Protein AF-A0A6A3GCE0-F1 (afdb_monomer)

Organism: NCBI:txid53985

pLDDT: mean 71.35, std 18.6, range [29.06, 94.88]

Foldseek 3Di:
DDDPPDDDPVVCVVVVDDDDDDAFDALVNVLVQCVPVVLVVQQVQQLQFDDPVVVPPPDDPPVPDDPSRVSSVSSVRQCQQQPRPPCSRRPHHSVVSVVVLVVLVVPDPDPVCLLVDQDDPPPTPPDSSFFGDHPDPVCVPDTDGRHNVSVVVD

Mean predicted aligned error: 12.0 Å

Radius of gyration: 18.01 Å; Cα contacts (8 Å, |Δi|>4): 150; chains: 1; bounding box: 38×32×62 Å

Sequence (154 aa):
MAAPGHRNHEDDAVARIKLFYMYSWTLTEYHDAIANPVLYDKIAAKLDATCISDVNDEDDGQDKLSETEKKNRALEYKYYYAGGSGRFMFQYTTGNVIEALKYAVDEAEYMGNLAMCSFGNFHIDFTSKLYDMQRDESLDGERLPVSSYVSDLF

Solvent-accessible surface area (backbone atoms only — not comparable to full-atom values): 9318 Å² total; per-residue (Å²): 133,76,60,96,89,59,84,57,70,68,61,39,62,73,69,62,67,79,88,76,90,72,63,49,47,52,72,66,59,50,55,62,47,54,70,37,61,78,56,29,72,74,26,52,85,21,41,64,34,78,60,78,72,66,75,71,58,79,83,81,62,75,90,74,57,51,74,67,55,53,52,52,50,20,45,54,48,31,33,38,63,28,34,26,35,65,61,43,48,53,75,29,40,50,68,58,44,52,52,54,48,50,53,57,57,73,71,44,94,42,76,78,50,50,74,71,44,38,68,64,85,82,88,31,78,82,46,53,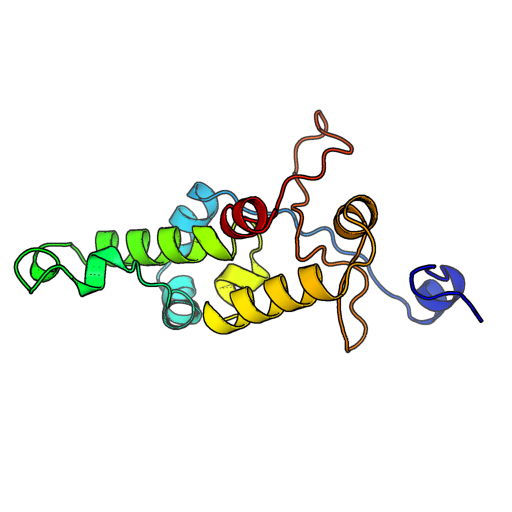75,53,32,44,46,78,86,58,76,90,51,76,82,69,72,43,57,20,15,61,48,55,56,72,75,109

Structure (mmCIF, N/CA/C/O backbone):
data_AF-A0A6A3GCE0-F1
#
_entry.id   AF-A0A6A3GCE0-F1
#
loop_
_atom_site.group_PDB
_atom_site.id
_atom_site.type_symbol
_atom_site.label_atom_id
_atom_site.label_alt_id
_atom_site.label_comp_id
_atom_site.label_asym_id
_atom_site.label_entity_id
_atom_site.label_seq_id
_atom_site.pdbx_PDB_ins_code
_atom_site.Cartn_x
_atom_site.Cartn_y
_atom_site.Cartn_z
_atom_site.occupancy
_atom_site.B_iso_or_equiv
_atom_site.auth_seq_id
_atom_site.auth_comp_id
_atom_site.auth_asym_id
_atom_site.auth_atom_id
_atom_site.pdbx_PDB_model_num
ATOM 1 N N . MET A 1 1 ? 10.015 -6.955 -34.815 1.00 31.69 1 MET A N 1
ATOM 2 C CA . MET A 1 1 ? 9.674 -7.287 -33.418 1.00 31.69 1 MET A CA 1
ATOM 3 C C . MET A 1 1 ? 10.303 -6.216 -32.551 1.00 31.69 1 MET A C 1
ATOM 5 O O . MET A 1 1 ? 11.503 -6.009 -32.685 1.00 31.69 1 MET A O 1
ATOM 9 N N . ALA A 1 2 ? 9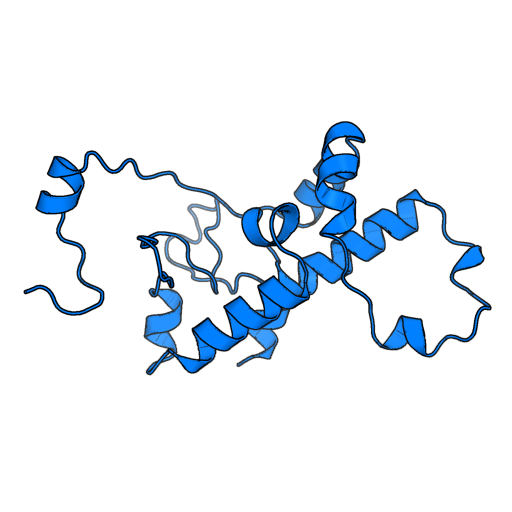.506 -5.470 -31.788 1.00 29.06 2 ALA A N 1
ATOM 10 C CA . ALA A 1 2 ? 10.034 -4.470 -30.865 1.00 29.06 2 ALA A CA 1
ATOM 11 C C . ALA A 1 2 ? 10.712 -5.177 -29.682 1.00 29.06 2 ALA A C 1
ATOM 13 O O . ALA A 1 2 ? 10.246 -6.228 -29.240 1.00 29.06 2 ALA A O 1
ATOM 14 N N . ALA A 1 3 ? 11.838 -4.630 -29.225 1.00 30.78 3 ALA A N 1
ATOM 15 C CA . ALA A 1 3 ? 12.540 -5.116 -28.044 1.00 30.78 3 ALA A CA 1
ATOM 16 C C . ALA A 1 3 ? 11.652 -4.962 -26.788 1.00 30.78 3 ALA A C 1
ATOM 18 O O . ALA A 1 3 ? 10.810 -4.056 -26.762 1.00 30.78 3 ALA A O 1
ATOM 19 N N . PRO A 1 4 ? 11.834 -5.803 -25.750 1.00 36.38 4 PRO A N 1
ATOM 20 C CA . PRO A 1 4 ? 11.127 -5.651 -24.481 1.00 36.38 4 PRO A CA 1
ATOM 21 C C . PRO A 1 4 ? 11.331 -4.223 -23.952 1.00 36.38 4 PRO A C 1
ATOM 23 O O . PRO A 1 4 ? 12.466 -3.793 -23.766 1.00 36.38 4 PRO A O 1
ATOM 26 N N . GLY A 1 5 ? 10.243 -3.463 -23.789 1.00 43.44 5 GLY A N 1
ATOM 27 C CA . GLY A 1 5 ? 10.276 -2.084 -23.283 1.00 43.44 5 GLY A CA 1
ATOM 28 C C . GLY A 1 5 ? 10.143 -0.958 -24.320 1.00 43.44 5 GLY A C 1
ATOM 29 O O . GLY A 1 5 ? 10.174 0.208 -23.931 1.00 43.44 5 GLY A O 1
ATOM 30 N N . HIS A 1 6 ? 9.965 -1.242 -25.617 1.00 43.28 6 HIS A N 1
ATOM 31 C CA . HIS A 1 6 ? 9.602 -0.210 -26.603 1.00 43.28 6 HIS A CA 1
ATOM 32 C C . HIS A 1 6 ? 8.129 -0.308 -27.015 1.00 43.28 6 HIS A C 1
ATOM 34 O O . HIS A 1 6 ? 7.717 -1.233 -27.713 1.00 43.28 6 HIS A O 1
ATOM 40 N N . ARG A 1 7 ? 7.345 0.683 -26.576 1.00 55.16 7 ARG A N 1
ATOM 41 C CA . ARG A 1 7 ? 5.920 0.851 -26.879 1.00 55.16 7 ARG A CA 1
ATOM 42 C C . ARG A 1 7 ? 5.707 1.120 -28.370 1.00 55.16 7 ARG A C 1
ATOM 44 O O . ARG A 1 7 ? 6.312 2.039 -28.920 1.00 55.16 7 ARG A O 1
ATOM 51 N N . ASN A 1 8 ? 4.802 0.378 -29.005 1.00 62.81 8 ASN A N 1
ATOM 52 C CA . ASN A 1 8 ? 4.354 0.680 -30.361 1.00 62.81 8 ASN A CA 1
ATOM 53 C C . ASN A 1 8 ? 3.070 1.523 -30.317 1.00 62.81 8 ASN A C 1
ATOM 55 O O . ASN A 1 8 ? 1.986 1.021 -30.032 1.00 62.81 8 ASN A O 1
ATOM 59 N N . HIS A 1 9 ? 3.190 2.818 -30.611 1.00 59.19 9 HIS A N 1
ATOM 60 C CA . HIS A 1 9 ? 2.057 3.750 -30.617 1.00 59.19 9 HIS A CA 1
ATOM 61 C C . HIS A 1 9 ? 0.956 3.370 -31.619 1.00 59.19 9 HIS A C 1
ATOM 63 O O . HIS A 1 9 ? -0.206 3.722 -31.413 1.00 59.19 9 HIS A O 1
ATOM 69 N N . GLU A 1 10 ? 1.308 2.656 -32.689 1.00 66.00 10 GLU A N 1
ATOM 70 C CA . GLU A 1 10 ? 0.356 2.208 -33.705 1.00 66.00 10 GLU A CA 1
ATOM 71 C C . GLU A 1 10 ? -0.536 1.079 -33.171 1.00 66.00 10 GLU A C 1
ATOM 73 O O . GLU A 1 10 ? -1.756 1.126 -33.344 1.00 66.00 10 GLU A O 1
ATOM 78 N N . ASP A 1 11 ? 0.043 0.124 -32.438 1.00 66.62 11 ASP A N 1
ATOM 79 C CA . ASP A 1 11 ? -0.695 -0.994 -31.835 1.00 66.62 11 ASP A CA 1
ATOM 80 C C . ASP A 1 11 ? -1.658 -0.501 -30.744 1.00 66.62 11 ASP A C 1
ATOM 82 O O . ASP A 1 11 ? -2.808 -0.939 -30.669 1.00 66.62 11 ASP A O 1
ATOM 86 N N . ASP A 1 12 ? -1.238 0.486 -29.952 1.00 64.50 12 ASP A N 1
ATOM 87 C CA . ASP A 1 12 ? -2.072 1.101 -28.916 1.00 64.50 12 ASP A CA 1
ATOM 88 C C . ASP A 1 12 ? -3.283 1.844 -29.488 1.00 64.50 12 ASP A C 1
ATOM 90 O O . ASP A 1 12 ? -4.380 1.797 -28.916 1.00 64.50 12 ASP A O 1
ATOM 94 N N . ALA A 1 13 ? -3.096 2.530 -30.620 1.00 63.41 13 ALA A N 1
ATOM 95 C CA . ALA A 1 13 ? -4.169 3.226 -31.320 1.00 63.41 13 ALA A CA 1
ATOM 96 C C . ALA A 1 13 ? -5.196 2.233 -31.886 1.00 63.41 13 ALA A C 1
ATOM 98 O O . ALA A 1 13 ? -6.405 2.462 -31.773 1.00 63.41 13 ALA A O 1
ATOM 99 N N . VAL A 1 14 ? -4.727 1.102 -32.426 1.00 72.06 14 VAL A N 1
ATOM 100 C CA . VAL A 1 14 ? -5.582 -0.003 -32.889 1.00 72.06 14 VAL A CA 1
ATOM 101 C C . VAL A 1 14 ? -6.344 -0.632 -31.718 1.00 72.06 14 VAL A C 1
ATOM 103 O O . VAL A 1 14 ? -7.555 -0.843 -31.815 1.00 72.06 14 VAL A O 1
ATOM 106 N N . ALA A 1 15 ? -5.673 -0.859 -30.587 1.00 66.69 15 ALA A N 1
ATOM 107 C CA . ALA A 1 15 ? -6.265 -1.416 -29.371 1.00 66.69 15 ALA A CA 1
ATOM 108 C C . ALA A 1 15 ? -7.123 -0.410 -28.574 1.00 66.69 15 ALA A C 1
ATOM 110 O O . ALA A 1 15 ? -7.771 -0.792 -27.598 1.00 66.69 15 ALA A O 1
ATOM 111 N N . ARG A 1 16 ? -7.171 0.865 -28.994 1.00 65.81 16 ARG A N 1
ATOM 112 C CA . ARG A 1 16 ? -7.884 1.967 -28.318 1.00 65.81 16 ARG A CA 1
ATOM 113 C C . ARG A 1 16 ? -7.522 2.090 -26.835 1.00 65.81 16 ARG A C 1
ATOM 115 O O . ARG A 1 16 ? -8.387 2.381 -26.002 1.00 65.81 16 ARG A O 1
ATOM 122 N N . ILE A 1 17 ? -6.254 1.872 -26.503 1.00 60.75 17 ILE A N 1
ATOM 123 C CA . ILE A 1 17 ? -5.773 1.956 -25.124 1.00 60.75 17 ILE A CA 1
ATOM 124 C C . ILE A 1 17 ? -5.909 3.406 -24.646 1.00 60.75 17 ILE A C 1
ATOM 126 O O . ILE A 1 17 ? -5.376 4.335 -25.253 1.00 60.75 17 ILE A O 1
ATOM 130 N N . LYS A 1 18 ? -6.650 3.613 -23.551 1.00 54.72 18 LYS A N 1
ATOM 131 C CA . LYS A 1 18 ? -6.772 4.916 -22.887 1.00 54.72 18 LYS A CA 1
ATOM 132 C C . LYS A 1 18 ? -5.783 4.990 -21.734 1.00 54.72 18 LYS A C 1
ATOM 134 O O . LYS A 1 18 ? -5.811 4.143 -20.845 1.00 54.72 18 LYS A O 1
ATOM 139 N N . LEU A 1 19 ? -4.944 6.020 -21.747 1.00 54.53 19 LEU A N 1
ATOM 140 C CA . LEU A 1 19 ? -4.040 6.330 -20.646 1.00 54.53 19 LEU A CA 1
ATOM 141 C C . LEU A 1 19 ? -4.799 7.101 -19.568 1.00 54.53 19 LEU A C 1
ATOM 143 O O . LEU A 1 19 ? -5.514 8.057 -19.868 1.00 54.53 19 LEU A O 1
ATOM 147 N N . PHE A 1 20 ? -4.605 6.697 -18.320 1.00 53.59 20 PHE A N 1
ATOM 148 C CA . PHE A 1 20 ? -5.085 7.424 -17.156 1.00 53.59 20 PHE A CA 1
ATOM 149 C C . PHE A 1 20 ? -3.901 7.698 -16.243 1.00 53.59 20 PHE A C 1
ATOM 151 O O . PHE A 1 20 ? -3.134 6.793 -15.921 1.00 53.59 20 PHE A O 1
ATOM 158 N N . TYR A 1 21 ? -3.767 8.953 -15.831 1.00 59.56 21 TYR A N 1
ATOM 159 C CA . TYR A 1 21 ? -2.809 9.342 -14.812 1.00 59.56 21 TYR A CA 1
ATOM 160 C C . TYR A 1 21 ? -3.426 9.056 -13.450 1.00 59.56 21 TYR A C 1
ATOM 162 O O . TYR A 1 21 ? -4.506 9.558 -13.136 1.00 59.56 21 TYR A O 1
ATOM 170 N N . MET A 1 22 ? -2.751 8.230 -12.657 1.00 64.06 22 MET A N 1
ATOM 171 C CA . MET A 1 22 ? -3.112 8.011 -11.265 1.00 64.06 22 MET A CA 1
ATOM 172 C C . MET A 1 22 ? -1.976 8.536 -10.404 1.00 64.06 22 MET A C 1
ATOM 174 O O . MET A 1 22 ? -0.909 7.933 -10.338 1.00 64.06 22 MET A O 1
ATOM 178 N N . TYR A 1 23 ? -2.213 9.695 -9.804 1.00 73.06 23 TYR A N 1
ATOM 179 C CA . TYR A 1 23 ? -1.287 10.291 -8.855 1.00 73.06 23 TYR A CA 1
ATOM 180 C C . TYR A 1 23 ? -1.307 9.514 -7.551 1.00 73.06 23 TYR A C 1
ATOM 182 O O . TYR A 1 23 ? -2.372 9.030 -7.142 1.00 73.06 23 TYR A O 1
ATOM 190 N N . SER A 1 24 ? -0.162 9.442 -6.886 1.00 81.88 24 SER A N 1
ATOM 191 C CA . SER A 1 24 ? -0.156 8.903 -5.536 1.00 81.88 24 SER A CA 1
ATOM 192 C C . SER A 1 24 ? -0.832 9.815 -4.544 1.00 81.88 24 SER A C 1
ATOM 194 O O . SER A 1 24 ? -1.056 11.006 -4.772 1.00 81.88 24 SER A O 1
ATOM 196 N N . TRP A 1 25 ? -1.188 9.177 -3.443 1.00 87.88 25 TRP A N 1
ATOM 197 C CA . TRP A 1 25 ? -1.842 9.794 -2.318 1.00 87.88 25 TRP A CA 1
ATOM 198 C C . TRP A 1 25 ? -0.848 9.943 -1.179 1.00 87.88 25 TRP A C 1
ATOM 200 O O . TRP A 1 25 ? -0.022 9.069 -0.919 1.00 87.88 25 TRP A O 1
ATOM 210 N N . THR A 1 26 ? -0.972 11.051 -0.474 1.00 90.00 26 THR A N 1
ATOM 211 C CA . THR A 1 26 ? -0.274 11.293 0.780 1.00 90.00 26 THR A CA 1
ATOM 212 C C . THR A 1 26 ? -0.870 10.450 1.907 1.00 90.00 26 THR A C 1
ATOM 214 O O . THR A 1 26 ? -2.035 10.047 1.865 1.00 90.00 26 THR A O 1
ATOM 217 N N . LEU A 1 27 ? -0.091 10.228 2.969 1.00 91.56 27 LEU A N 1
ATOM 218 C CA . LEU A 1 27 ? -0.590 9.581 4.187 1.00 91.56 27 LEU A CA 1
ATOM 219 C C . LEU A 1 27 ? -1.832 10.299 4.751 1.00 91.56 27 LEU A C 1
ATOM 221 O O . LEU A 1 27 ? -2.787 9.648 5.167 1.00 91.56 27 LEU A O 1
ATOM 225 N N . THR A 1 28 ? -1.864 11.633 4.687 1.00 93.81 28 THR A N 1
ATOM 226 C CA . THR A 1 28 ? -3.025 12.444 5.082 1.00 93.81 28 THR A CA 1
ATOM 227 C C . THR A 1 28 ? -4.268 12.119 4.250 1.00 93.81 28 THR A C 1
ATOM 229 O O . THR A 1 28 ? -5.323 11.852 4.820 1.00 93.81 28 THR A O 1
ATOM 232 N N . GLU A 1 29 ? -4.146 12.062 2.917 1.00 93.44 29 GLU A N 1
ATOM 233 C CA . GLU A 1 29 ? -5.257 11.673 2.029 1.00 93.44 29 GLU A CA 1
ATOM 234 C C . GLU A 1 29 ? -5.767 10.258 2.357 1.00 93.44 29 GLU A C 1
ATOM 236 O O . GLU A 1 29 ? -6.968 9.991 2.275 1.00 93.44 29 GLU A O 1
ATOM 241 N N . TYR A 1 30 ? -4.882 9.348 2.777 1.00 94.69 30 TYR A N 1
ATOM 242 C CA . TYR A 1 30 ? -5.293 8.026 3.240 1.00 94.69 30 TYR A CA 1
ATOM 243 C C . TYR A 1 30 ? -6.025 8.046 4.585 1.00 94.69 30 TYR A C 1
ATOM 245 O O . TYR A 1 30 ? -7.027 7.338 4.713 1.00 94.69 30 TYR A O 1
ATOM 253 N N . HIS A 1 31 ? -5.586 8.849 5.562 1.00 94.50 31 HIS A N 1
ATOM 254 C CA . HIS A 1 31 ? -6.315 9.025 6.825 1.00 94.50 31 HIS A CA 1
ATOM 255 C C . HIS A 1 31 ? -7.736 9.546 6.580 1.00 94.50 31 HIS A C 1
ATOM 257 O O . HIS A 1 31 ? -8.699 8.990 7.114 1.00 94.50 31 HIS A O 1
ATOM 263 N N . ASP A 1 32 ? -7.877 10.544 5.707 1.00 94.38 32 ASP A N 1
ATOM 264 C CA . ASP A 1 32 ? -9.179 11.090 5.321 1.00 94.38 32 ASP A CA 1
ATOM 265 C C . ASP A 1 32 ? -10.059 10.031 4.637 1.00 94.38 32 ASP A C 1
ATOM 267 O O . ASP A 1 32 ? -11.262 9.942 4.896 1.00 94.38 32 ASP A O 1
ATOM 271 N N . ALA A 1 33 ? -9.468 9.171 3.801 1.00 92.62 33 ALA A N 1
ATOM 272 C CA . ALA A 1 33 ? -10.187 8.068 3.170 1.00 92.62 33 ALA A CA 1
ATOM 273 C C . ALA A 1 33 ? -10.701 7.037 4.184 1.00 92.62 33 ALA A C 1
ATOM 275 O O . ALA A 1 33 ? -11.869 6.645 4.115 1.00 92.62 33 ALA A O 1
ATOM 276 N N . ILE A 1 34 ? -9.867 6.590 5.128 1.00 93.06 34 ILE A N 1
ATOM 277 C CA . ILE A 1 34 ? -10.272 5.562 6.102 1.00 93.06 34 ILE A CA 1
ATOM 278 C C . ILE A 1 34 ? -11.248 6.083 7.163 1.00 93.06 34 ILE A C 1
ATOM 280 O O . ILE A 1 34 ? -11.915 5.280 7.817 1.00 93.06 34 ILE A O 1
ATOM 284 N N . ALA A 1 35 ? -11.388 7.405 7.302 1.00 93.19 35 ALA A N 1
ATOM 285 C CA . ALA A 1 35 ? -12.451 8.008 8.100 1.00 93.19 35 ALA A CA 1
ATOM 286 C C . ALA A 1 35 ? -13.849 7.710 7.524 1.00 93.19 35 ALA A C 1
ATOM 288 O O . ALA A 1 35 ? -14.838 7.735 8.259 1.00 93.19 35 ALA A O 1
ATOM 289 N N . ASN A 1 36 ? -13.953 7.384 6.228 1.00 94.25 36 ASN A N 1
ATOM 290 C CA . ASN A 1 36 ? -15.194 6.910 5.628 1.00 94.25 36 ASN A CA 1
ATOM 291 C C . ASN A 1 36 ? -15.420 5.418 5.958 1.00 94.25 36 ASN A C 1
ATOM 293 O O . ASN A 1 36 ? -14.711 4.560 5.422 1.00 94.25 36 ASN A O 1
ATOM 297 N N . PRO A 1 37 ? -16.451 5.068 6.753 1.00 92.88 37 PRO A N 1
ATOM 298 C CA . PRO A 1 37 ? -16.670 3.688 7.185 1.00 92.88 37 PRO A CA 1
ATOM 299 C C . PRO A 1 37 ? -16.976 2.738 6.017 1.00 92.88 37 PRO A C 1
ATOM 301 O O . PRO A 1 37 ? -16.498 1.610 6.005 1.00 92.88 37 PRO A O 1
ATOM 304 N N . VAL A 1 38 ? -17.689 3.202 4.982 1.00 94.88 38 VAL A N 1
ATOM 305 C CA . VAL A 1 38 ? -18.047 2.379 3.811 1.00 94.88 38 VAL A CA 1
ATOM 306 C C . VAL A 1 38 ? -16.815 1.999 2.994 1.00 94.88 38 VAL A C 1
ATOM 308 O O . VAL A 1 38 ? -16.764 0.915 2.408 1.00 94.88 38 VAL A O 1
ATOM 311 N N . LEU A 1 39 ? -15.838 2.904 2.908 1.00 91.12 39 LEU A N 1
ATOM 312 C CA . LEU A 1 39 ? -14.565 2.600 2.267 1.00 91.12 39 LEU A CA 1
ATOM 313 C C . LEU A 1 39 ? -13.742 1.671 3.155 1.00 91.12 39 LEU A C 1
ATOM 315 O O . LEU A 1 39 ? -13.272 0.644 2.669 1.00 91.12 39 LEU A O 1
ATOM 319 N N . TYR A 1 40 ? -13.617 2.010 4.440 1.00 93.62 40 TYR A N 1
ATOM 320 C CA . TYR A 1 40 ? -12.833 1.247 5.403 1.00 93.62 40 TYR A CA 1
ATOM 321 C C . TYR A 1 40 ? -13.244 -0.228 5.442 1.00 93.62 40 TYR A C 1
ATOM 323 O O . TYR A 1 40 ? -12.388 -1.095 5.292 1.00 93.62 40 TYR A O 1
ATOM 331 N N . ASP A 1 41 ? -14.540 -0.527 5.525 1.00 94.12 41 ASP A N 1
ATOM 332 C CA . ASP A 1 41 ? -15.042 -1.905 5.596 1.00 94.12 41 ASP A CA 1
ATOM 333 C C . ASP A 1 41 ? -14.618 -2.760 4.389 1.00 94.12 41 ASP A C 1
ATOM 335 O O . ASP A 1 41 ? -14.427 -3.970 4.507 1.00 94.12 41 ASP A O 1
ATOM 339 N N . LYS A 1 42 ? -14.417 -2.140 3.219 1.00 93.56 42 LYS A N 1
ATOM 340 C CA . LYS A 1 42 ? -13.964 -2.839 2.005 1.00 93.56 42 LYS A CA 1
ATOM 341 C C . LYS A 1 42 ? -12.469 -3.136 2.008 1.00 93.56 42 LYS A C 1
ATOM 343 O O . LYS A 1 42 ? -12.044 -4.081 1.344 1.00 93.56 42 LYS A O 1
ATOM 348 N N . ILE A 1 43 ? -11.678 -2.320 2.700 1.00 92.6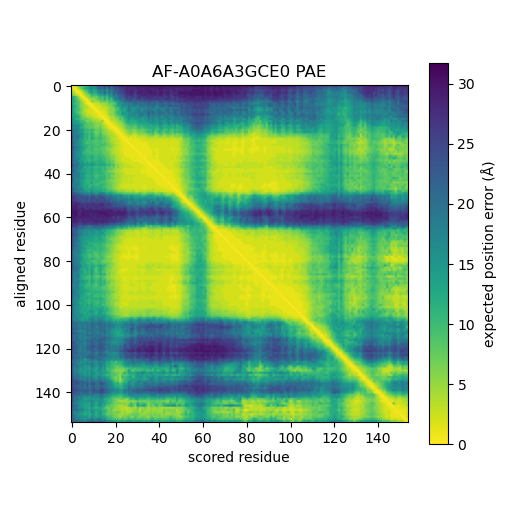9 43 ILE A N 1
ATOM 349 C CA . ILE A 1 43 ? -10.212 -2.366 2.645 1.00 92.69 43 ILE A CA 1
ATOM 350 C C . ILE A 1 43 ? -9.573 -2.814 3.958 1.00 92.69 43 ILE A C 1
ATOM 352 O O . ILE A 1 43 ? -8.374 -3.060 3.972 1.00 92.69 43 ILE A O 1
ATOM 356 N N . ALA A 1 44 ? -10.339 -2.966 5.042 1.00 92.62 44 ALA A N 1
ATOM 357 C CA . ALA A 1 44 ? -9.826 -3.331 6.362 1.00 92.62 44 ALA A CA 1
ATOM 358 C C . ALA A 1 44 ? -8.963 -4.601 6.310 1.00 92.62 44 ALA A C 1
ATOM 360 O O . ALA A 1 44 ? -7.861 -4.629 6.845 1.00 92.62 44 ALA A O 1
ATOM 361 N N . ALA A 1 45 ? -9.398 -5.610 5.548 1.00 93.62 45 ALA A N 1
ATOM 362 C CA . ALA A 1 45 ? -8.650 -6.853 5.345 1.00 93.62 45 ALA A CA 1
ATOM 363 C C . ALA A 1 45 ? -7.334 -6.692 4.549 1.00 93.62 45 ALA A C 1
ATOM 365 O O . ALA A 1 45 ? -6.578 -7.650 4.414 1.00 93.62 45 ALA A O 1
ATOM 366 N N . LYS A 1 46 ? -7.082 -5.522 3.951 1.00 94.81 46 LYS A N 1
ATOM 367 C CA . LYS A 1 46 ? -5.849 -5.180 3.220 1.00 94.81 46 LYS A CA 1
ATOM 368 C C . LYS A 1 46 ? -4.886 -4.337 4.053 1.00 94.81 46 LYS A C 1
ATOM 370 O O . LYS A 1 46 ? -3.715 -4.245 3.686 1.00 94.81 46 LYS A O 1
ATOM 375 N N . LEU A 1 47 ? -5.350 -3.766 5.165 1.00 93.00 47 LEU A N 1
ATOM 376 C CA . LEU A 1 47 ? -4.527 -3.101 6.177 1.00 93.00 47 LEU A CA 1
ATOM 377 C C . LEU A 1 47 ? -4.018 -4.141 7.188 1.00 93.00 47 LEU A C 1
ATOM 379 O O . LEU A 1 47 ? -4.279 -4.062 8.381 1.00 93.00 47 LEU A O 1
ATOM 383 N N . ASP A 1 48 ? -3.340 -5.163 6.668 1.00 93.19 48 ASP A N 1
ATOM 384 C CA . ASP A 1 48 ? -2.888 -6.363 7.382 1.00 93.19 48 ASP A CA 1
ATOM 385 C C . ASP A 1 48 ? -1.420 -6.285 7.835 1.00 93.19 48 ASP A C 1
ATOM 387 O O . ASP A 1 48 ? -0.833 -7.288 8.235 1.00 93.19 48 ASP A O 1
ATOM 391 N N . ALA A 1 49 ? -0.802 -5.108 7.729 1.00 89.25 49 ALA A N 1
ATOM 392 C CA . ALA A 1 49 ? 0.583 -4.904 8.119 1.00 89.25 49 ALA A CA 1
ATOM 393 C C . ALA A 1 49 ? 0.715 -4.837 9.648 1.00 89.25 49 ALA A C 1
ATOM 395 O O . ALA A 1 49 ? -0.028 -4.125 10.322 1.00 89.25 49 ALA A O 1
ATOM 396 N N . THR A 1 50 ? 1.710 -5.540 10.182 1.00 82.81 50 THR A N 1
ATOM 397 C CA . THR A 1 50 ? 2.056 -5.550 11.608 1.00 82.81 50 THR A CA 1
ATOM 398 C C . THR A 1 50 ? 3.498 -5.096 11.795 1.00 82.81 50 THR A C 1
ATOM 400 O O . THR A 1 50 ? 4.352 -5.417 10.965 1.00 82.81 50 THR A O 1
ATOM 403 N N . CYS A 1 51 ? 3.805 -4.408 12.894 1.00 68.00 51 CYS A N 1
ATOM 404 C CA . CYS A 1 51 ? 5.190 -4.120 13.255 1.00 68.00 51 CYS A CA 1
ATOM 405 C C . CYS A 1 51 ? 5.796 -5.274 14.064 1.00 68.00 51 CYS A C 1
ATOM 407 O O . CYS A 1 51 ? 5.143 -5.845 14.931 1.00 68.00 51 CYS A O 1
ATOM 409 N N . ILE A 1 52 ? 7.067 -5.601 13.824 1.00 59.38 52 ILE A N 1
ATOM 410 C CA . ILE A 1 52 ? 7.784 -6.650 14.572 1.00 59.38 52 ILE A CA 1
ATOM 411 C C . ILE A 1 52 ? 7.929 -6.274 16.060 1.00 59.38 52 ILE A C 1
ATOM 413 O O . ILE A 1 52 ? 7.972 -7.149 16.921 1.00 59.38 52 ILE A O 1
ATOM 417 N N . SER A 1 53 ? 7.947 -4.979 16.389 1.00 56.91 53 SER A N 1
ATOM 418 C CA . SER A 1 53 ? 7.959 -4.525 17.784 1.00 56.91 53 SER A CA 1
ATOM 419 C C . SER A 1 53 ? 6.627 -4.760 18.505 1.00 56.91 53 SER A C 1
ATOM 421 O O . SER A 1 53 ? 6.633 -4.910 19.716 1.00 56.91 53 SER A O 1
ATOM 423 N N . ASP A 1 54 ? 5.506 -4.861 17.781 1.00 54.53 54 ASP A N 1
ATOM 424 C CA . ASP A 1 54 ? 4.181 -5.120 18.367 1.00 54.53 54 ASP A CA 1
ATOM 425 C C . ASP A 1 54 ? 3.956 -6.569 18.795 1.00 54.53 54 ASP A C 1
ATOM 427 O O . ASP A 1 54 ? 3.006 -6.849 19.518 1.00 54.53 54 ASP A O 1
ATOM 431 N N . VAL A 1 55 ? 4.796 -7.494 18.328 1.00 53.06 55 VAL A N 1
ATOM 432 C CA . VAL A 1 55 ? 4.679 -8.930 18.634 1.00 53.06 55 VAL A CA 1
ATOM 433 C C . VAL A 1 55 ? 5.528 -9.340 19.840 1.00 53.06 55 VAL A C 1
ATOM 435 O O . VAL A 1 55 ? 5.339 -10.434 20.362 1.00 53.06 55 VAL A O 1
ATOM 438 N N . ASN A 1 56 ? 6.451 -8.473 20.273 1.00 48.88 56 ASN A N 1
ATOM 439 C CA . ASN A 1 56 ? 7.308 -8.682 21.445 1.00 48.88 56 ASN A CA 1
ATOM 440 C C . ASN A 1 56 ? 6.815 -7.952 22.703 1.00 48.88 56 ASN A C 1
ATOM 442 O O . ASN A 1 56 ? 7.341 -8.216 23.782 1.00 48.88 56 ASN A O 1
ATOM 446 N N . ASP A 1 57 ? 5.831 -7.058 22.581 1.00 48.66 57 ASP A N 1
ATOM 447 C CA . ASP A 1 57 ? 5.133 -6.512 23.740 1.00 48.66 57 ASP A CA 1
ATOM 448 C C . ASP A 1 57 ? 4.069 -7.523 24.175 1.00 48.66 57 ASP A C 1
ATOM 450 O O . ASP A 1 57 ? 2.973 -7.602 23.619 1.00 48.66 57 ASP A O 1
ATOM 454 N N . GLU A 1 58 ? 4.423 -8.335 25.168 1.00 46.75 58 GLU A N 1
ATOM 455 C CA . GLU A 1 58 ? 3.469 -9.118 25.945 1.00 46.75 58 GLU A CA 1
ATOM 456 C C . GLU A 1 58 ? 2.412 -8.166 26.553 1.00 46.75 58 GLU A C 1
ATOM 458 O O . GLU A 1 58 ? 2.648 -7.513 27.563 1.00 46.75 58 GLU A O 1
ATOM 463 N N . ASP A 1 59 ? 1.257 -8.058 25.892 1.00 53.06 59 ASP A N 1
ATOM 464 C CA . ASP A 1 59 ? -0.093 -7.845 26.453 1.00 53.06 59 ASP A CA 1
ATOM 465 C C . ASP A 1 59 ? -0.394 -6.613 27.356 1.00 53.06 59 ASP A C 1
ATOM 467 O O . ASP A 1 59 ? -1.533 -6.447 27.774 1.00 53.06 59 ASP A O 1
ATOM 471 N N . ASP A 1 60 ? 0.527 -5.683 27.641 1.00 48.59 60 ASP A N 1
ATOM 472 C CA . ASP A 1 60 ? 0.237 -4.569 28.588 1.00 48.59 60 ASP A CA 1
ATOM 473 C C . ASP A 1 60 ? -0.232 -3.246 27.917 1.00 48.59 60 ASP A C 1
ATOM 475 O O . ASP A 1 60 ? -0.674 -2.297 28.575 1.00 48.59 60 ASP A O 1
ATOM 479 N N . GLY A 1 61 ? -0.165 -3.137 26.582 1.00 51.62 61 GLY A N 1
ATOM 480 C CA . GLY A 1 61 ? -0.337 -1.845 25.884 1.00 51.62 61 GLY A CA 1
ATOM 481 C C . GLY A 1 61 ? -1.410 -1.760 24.794 1.00 51.62 61 GLY A C 1
ATOM 482 O O . GLY A 1 61 ? -2.019 -0.701 24.620 1.00 51.62 61 GLY A O 1
ATOM 483 N N . GLN A 1 62 ? -1.659 -2.837 24.041 1.00 51.03 62 GLN A N 1
ATOM 484 C CA . GLN A 1 62 ? -2.546 -2.783 22.866 1.00 51.03 62 GLN A CA 1
ATOM 485 C C . GLN A 1 62 ? -4.038 -2.703 23.222 1.00 51.03 62 GLN A C 1
ATOM 487 O O . GLN A 1 62 ? -4.820 -2.149 22.445 1.00 51.03 62 GLN A O 1
ATOM 492 N N . ASP A 1 63 ? -4.426 -3.170 24.411 1.00 52.06 63 ASP A N 1
ATOM 493 C CA . ASP A 1 63 ? -5.823 -3.191 24.869 1.00 52.06 63 ASP A CA 1
ATOM 494 C C . ASP A 1 63 ? -6.349 -1.806 25.315 1.00 52.06 63 ASP A C 1
ATOM 496 O O . ASP A 1 63 ? -7.523 -1.640 25.640 1.00 52.06 63 ASP A O 1
ATOM 500 N N . LYS A 1 64 ? -5.497 -0.765 25.296 1.00 63.38 64 LYS A N 1
ATOM 501 C CA . LYS A 1 64 ? -5.870 0.624 25.640 1.00 63.38 64 LYS A CA 1
ATOM 502 C C . LYS A 1 64 ? -6.059 1.552 24.442 1.00 63.38 64 LYS A C 1
ATOM 504 O O . LYS A 1 64 ? -6.531 2.672 24.630 1.00 63.38 64 LYS A O 1
ATOM 509 N N . LEU A 1 65 ? -5.688 1.125 23.234 1.00 67.12 65 LEU A N 1
ATOM 510 C CA . LEU A 1 65 ? -5.849 1.955 22.041 1.00 67.12 65 LEU A CA 1
ATOM 511 C C . LEU A 1 65 ? -7.309 1.958 21.594 1.00 67.12 65 LEU A C 1
ATOM 513 O O . LEU A 1 65 ? -7.954 0.910 21.498 1.00 67.12 65 LEU A O 1
ATOM 517 N N . SER A 1 66 ? -7.821 3.142 21.275 1.00 83.50 66 SER A N 1
ATOM 518 C CA . SER A 1 66 ? -9.124 3.275 20.639 1.00 83.50 66 SER A CA 1
ATOM 519 C C . SER A 1 66 ? -9.130 2.572 19.280 1.00 83.50 66 SER A C 1
ATOM 521 O O . SER A 1 66 ? -8.108 2.460 18.599 1.00 83.50 66 SER A O 1
ATOM 523 N N . GLU A 1 67 ? -10.308 2.136 18.837 1.00 83.38 67 GLU A N 1
ATOM 524 C CA . GLU A 1 67 ? -10.462 1.524 17.513 1.00 83.38 67 GLU A CA 1
ATOM 525 C C . GLU A 1 67 ? -9.958 2.444 16.390 1.00 83.38 67 GLU A C 1
ATOM 527 O O . GLU A 1 67 ? -9.397 1.973 15.406 1.00 83.38 67 GLU A O 1
ATOM 532 N N . THR A 1 68 ? -10.079 3.764 16.546 1.00 86.75 68 THR A N 1
ATOM 533 C CA . THR A 1 68 ? -9.543 4.742 15.589 1.00 86.75 68 THR A CA 1
ATOM 534 C C . THR A 1 68 ? -8.015 4.732 15.542 1.00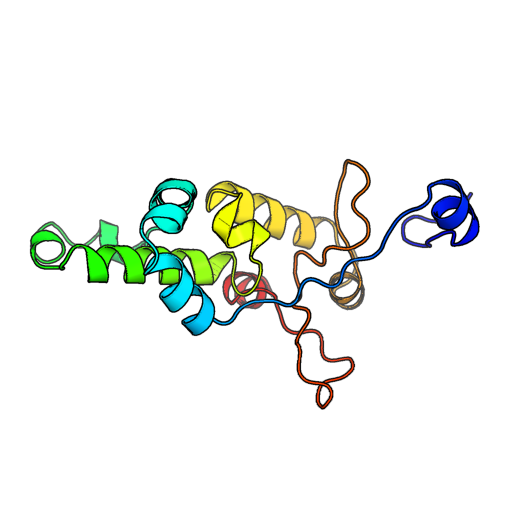 86.75 68 THR A C 1
ATOM 536 O O . THR A 1 68 ? -7.436 4.765 14.459 1.00 86.75 68 THR A O 1
ATOM 539 N N . GLU A 1 69 ? -7.346 4.646 16.692 1.00 87.50 69 GLU A N 1
ATOM 540 C CA . GLU A 1 69 ? -5.881 4.579 16.747 1.00 87.50 69 GLU A CA 1
ATOM 541 C C . GLU A 1 69 ? -5.358 3.276 16.142 1.00 87.50 69 GLU A C 1
ATOM 543 O O . GLU A 1 69 ? -4.399 3.306 15.374 1.00 87.50 69 GLU A O 1
ATOM 548 N N . LYS A 1 70 ? -6.030 2.144 16.393 1.00 87.56 70 LYS A N 1
ATOM 549 C CA . LYS A 1 70 ? -5.688 0.859 15.760 1.00 87.56 70 LYS A CA 1
ATOM 550 C C . LYS A 1 70 ? -5.790 0.937 14.234 1.00 87.56 70 LYS A C 1
ATOM 552 O O . LYS A 1 70 ? -4.900 0.460 13.532 1.00 87.56 70 LYS A O 1
ATOM 557 N N . LYS A 1 71 ? -6.842 1.581 13.715 1.00 90.56 71 LYS A N 1
ATOM 558 C CA . LYS A 1 71 ? -7.037 1.800 12.270 1.00 90.56 71 LYS A CA 1
ATOM 559 C C . LYS A 1 71 ? -5.932 2.648 11.656 1.00 90.56 71 LYS A C 1
ATOM 561 O O . LYS A 1 71 ? -5.372 2.260 10.633 1.00 90.56 71 LYS A O 1
ATOM 566 N N . ASN A 1 72 ? -5.622 3.780 12.283 1.00 91.50 72 ASN A N 1
ATOM 567 C CA . ASN A 1 72 ? -4.568 4.683 11.825 1.00 91.50 72 ASN A CA 1
ATOM 568 C C . ASN A 1 72 ? -3.206 3.988 11.834 1.00 91.50 72 ASN A C 1
ATOM 570 O O . ASN A 1 72 ? -2.478 4.051 10.850 1.00 91.50 72 ASN A O 1
ATOM 574 N N . ARG A 1 73 ? -2.910 3.229 12.889 1.00 91.06 73 ARG A N 1
ATOM 575 C CA . ARG A 1 73 ? -1.666 2.472 13.007 1.00 91.06 73 ARG A CA 1
ATOM 576 C C . ARG A 1 73 ? -1.525 1.392 11.931 1.00 91.06 73 ARG A C 1
ATOM 578 O O . ARG A 1 73 ? -0.481 1.287 11.295 1.00 91.06 73 ARG A O 1
ATOM 585 N N . ALA A 1 74 ? -2.583 0.619 11.678 1.00 92.19 74 ALA A N 1
ATOM 586 C CA . ALA A 1 74 ? -2.591 -0.380 10.607 1.00 92.19 74 ALA A CA 1
ATOM 587 C C . ALA A 1 74 ? -2.403 0.260 9.219 1.00 92.19 74 ALA A C 1
ATOM 589 O O . ALA A 1 74 ? -1.710 -0.294 8.362 1.00 92.19 74 ALA A O 1
ATOM 590 N N . LEU A 1 75 ? -2.987 1.446 9.005 1.00 93.88 75 LEU A N 1
ATOM 591 C CA . LEU A 1 75 ? -2.772 2.231 7.794 1.00 93.88 75 LEU A CA 1
ATOM 592 C C . LEU A 1 75 ? -1.310 2.668 7.656 1.00 93.88 75 LEU A C 1
ATOM 594 O O . LEU A 1 75 ? -0.728 2.448 6.600 1.00 93.88 75 LEU A O 1
ATOM 598 N N . GLU A 1 76 ? -0.711 3.249 8.695 1.00 93.25 76 GLU A N 1
ATOM 599 C CA . GLU A 1 76 ? 0.687 3.703 8.684 1.00 93.25 76 GLU A CA 1
ATOM 600 C C . GLU A 1 76 ? 1.658 2.552 8.390 1.00 93.25 76 GLU A C 1
ATOM 602 O O . GLU A 1 76 ? 2.552 2.680 7.549 1.00 93.25 76 GLU A O 1
ATOM 607 N N . TYR A 1 77 ? 1.441 1.385 9.003 1.00 93.25 77 TYR A N 1
ATOM 608 C CA . TYR A 1 77 ? 2.236 0.189 8.716 1.00 93.25 77 TYR A CA 1
ATOM 609 C C . TYR A 1 77 ? 2.083 -0.279 7.286 1.00 93.25 77 TYR A C 1
ATOM 611 O O . TYR A 1 77 ? 3.064 -0.655 6.645 1.00 93.25 77 TYR A O 1
ATOM 619 N N . LYS A 1 78 ? 0.869 -0.231 6.748 1.00 94.19 78 LYS A N 1
ATOM 620 C CA . LYS A 1 78 ? 0.659 -0.578 5.352 1.00 94.19 78 LYS A CA 1
ATOM 621 C C . LYS A 1 78 ? 1.310 0.441 4.415 1.00 94.19 78 LYS A C 1
ATOM 623 O O . LYS A 1 78 ? 1.915 0.044 3.418 1.00 94.19 78 LYS A O 1
ATOM 628 N N . TYR A 1 79 ? 1.230 1.723 4.755 1.00 93.19 79 TYR A N 1
ATOM 629 C CA . TYR A 1 79 ? 1.822 2.823 4.004 1.00 93.19 79 TYR A CA 1
ATOM 630 C C . TYR A 1 79 ? 3.350 2.720 3.946 1.00 93.19 79 TYR A C 1
ATOM 632 O O . TYR A 1 79 ? 3.935 3.043 2.921 1.00 93.19 79 TYR A O 1
ATOM 640 N N . TYR A 1 80 ? 4.016 2.168 4.962 1.00 91.94 80 TYR A N 1
ATOM 641 C CA . TYR A 1 80 ? 5.452 1.879 4.867 1.00 91.94 80 TYR A CA 1
ATOM 642 C C . TYR A 1 80 ? 5.804 0.995 3.650 1.00 91.94 80 TYR A C 1
ATOM 644 O O . TYR A 1 80 ? 6.793 1.256 2.965 1.00 91.94 80 TYR A O 1
ATOM 652 N N . TYR A 1 81 ? 4.967 -0.001 3.330 1.00 90.69 81 TYR A N 1
ATOM 653 C CA . TYR A 1 81 ? 5.187 -0.914 2.200 1.00 90.69 81 TYR A CA 1
ATOM 654 C C . TYR A 1 81 ? 4.594 -0.410 0.884 1.00 90.69 81 TYR A C 1
ATOM 656 O O . TYR A 1 81 ? 5.241 -0.478 -0.159 1.00 90.69 81 TYR A O 1
ATOM 664 N N . ALA A 1 82 ? 3.349 0.059 0.916 1.00 89.44 82 ALA A N 1
ATOM 665 C CA . ALA A 1 82 ? 2.584 0.447 -0.269 1.00 89.44 82 ALA A CA 1
ATOM 666 C C . ALA A 1 82 ? 2.790 1.914 -0.675 1.00 89.44 82 ALA A C 1
ATOM 668 O O . ALA A 1 82 ? 2.581 2.258 -1.841 1.00 89.44 82 ALA A O 1
ATOM 669 N N . GLY A 1 83 ? 3.182 2.748 0.292 1.00 88.62 83 GLY A N 1
ATOM 670 C CA . GLY A 1 83 ? 3.345 4.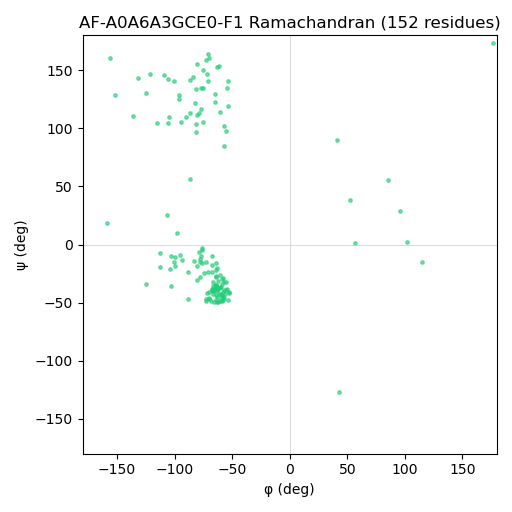193 0.198 1.00 88.62 83 GLY A CA 1
ATOM 671 C C . GLY A 1 83 ? 2.218 4.865 -0.560 1.00 88.62 83 GLY A C 1
ATOM 672 O O . GLY A 1 83 ? 1.040 4.669 -0.258 1.00 88.62 83 GLY A O 1
ATOM 673 N N . GLY A 1 84 ? 2.585 5.645 -1.569 1.00 86.19 84 GLY A N 1
ATOM 674 C CA . GLY A 1 84 ? 1.655 6.455 -2.340 1.00 86.19 84 GLY A CA 1
ATOM 675 C C . GLY A 1 84 ? 0.657 5.672 -3.203 1.00 86.19 84 GLY A C 1
ATOM 676 O O . GLY A 1 84 ? -0.385 6.207 -3.591 1.00 86.19 84 GLY A O 1
ATOM 677 N N . SER A 1 85 ? 0.916 4.389 -3.471 1.00 86.62 85 SER A N 1
ATOM 678 C CA . SER A 1 85 ? 0.145 3.588 -4.425 1.00 86.62 85 SER A CA 1
ATOM 679 C C . SER A 1 85 ? -1.222 3.170 -3.883 1.00 86.62 85 SER A C 1
ATOM 681 O O . SER A 1 85 ? -1.350 2.198 -3.133 1.00 86.62 85 SER A O 1
ATOM 683 N N . GLY A 1 86 ? -2.283 3.814 -4.382 1.00 85.06 86 GLY A N 1
ATOM 684 C CA . GLY A 1 86 ? -3.664 3.467 -4.019 1.00 85.06 86 GLY A CA 1
ATOM 685 C C . GLY A 1 86 ? -4.019 2.013 -4.342 1.00 85.06 86 GLY A C 1
ATOM 686 O O .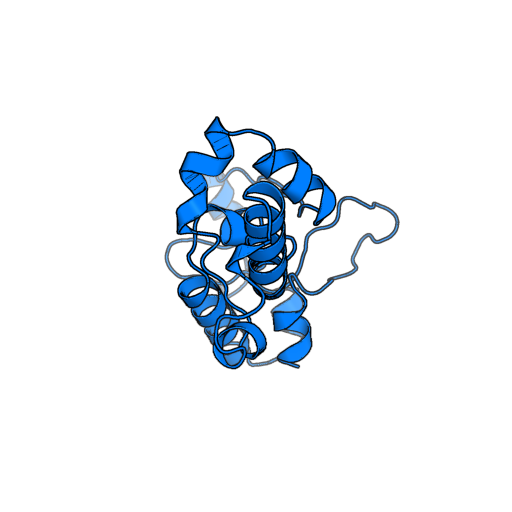 GLY A 1 86 ? -4.805 1.374 -3.642 1.00 85.06 86 GLY A O 1
ATOM 687 N N . ARG A 1 87 ? -3.386 1.437 -5.372 1.00 85.38 87 ARG A N 1
ATOM 688 C CA . ARG A 1 87 ? -3.595 0.034 -5.741 1.00 85.38 87 ARG A CA 1
ATOM 689 C C . ARG A 1 87 ? -2.988 -0.914 -4.707 1.00 85.38 87 ARG A C 1
ATOM 691 O O . ARG A 1 87 ? -3.657 -1.859 -4.291 1.00 85.38 87 ARG A O 1
ATOM 698 N N . PHE A 1 88 ? -1.751 -0.666 -4.277 1.00 89.25 88 PHE A N 1
ATOM 699 C CA . PHE A 1 88 ? -1.116 -1.448 -3.211 1.00 89.25 88 PHE A CA 1
ATOM 700 C C . PHE A 1 88 ? -1.802 -1.247 -1.866 1.00 89.25 88 PHE A C 1
ATOM 702 O O . PHE A 1 88 ? -1.911 -2.206 -1.103 1.00 89.25 88 PHE A O 1
ATOM 709 N N . MET A 1 89 ? -2.343 -0.054 -1.625 1.00 91.06 89 MET A N 1
ATOM 710 C CA . MET A 1 89 ? -3.094 0.219 -0.414 1.00 91.06 89 MET A CA 1
ATOM 711 C C . MET A 1 89 ? -4.425 -0.530 -0.331 1.00 91.06 89 MET A C 1
ATOM 713 O O . MET A 1 89 ? -4.729 -1.141 0.691 1.00 91.06 89 MET A O 1
ATOM 717 N N . PHE A 1 90 ? -5.234 -0.494 -1.390 1.00 88.94 90 PHE A N 1
ATOM 718 C CA . PHE A 1 90 ? -6.638 -0.907 -1.296 1.00 88.94 90 PHE A CA 1
ATOM 719 C C . PHE A 1 90 ? -6.941 -2.281 -1.889 1.00 88.94 90 PHE A C 1
ATOM 721 O O . PHE A 1 90 ? -7.962 -2.878 -1.553 1.00 88.94 90 PHE A O 1
ATOM 728 N N . GLN A 1 91 ? -6.093 -2.790 -2.786 1.00 87.19 91 GLN A N 1
ATOM 729 C CA . GLN A 1 91 ? -6.370 -4.038 -3.501 1.00 87.19 91 GLN A CA 1
ATOM 730 C C . GLN A 1 91 ? -5.578 -5.229 -2.951 1.00 87.19 91 GLN A C 1
ATOM 732 O O . GLN A 1 91 ? -6.092 -6.351 -2.917 1.00 87.19 91 GLN A O 1
ATOM 737 N N . TYR A 1 92 ? -4.342 -4.999 -2.511 1.00 87.50 92 TYR A N 1
ATOM 738 C CA . TYR A 1 92 ? -3.397 -6.061 -2.173 1.00 87.50 92 TYR A CA 1
ATOM 739 C C . TYR A 1 92 ? -3.152 -6.164 -0.669 1.00 87.50 92 TYR A C 1
ATOM 741 O O . TYR A 1 92 ? -3.140 -5.170 0.048 1.00 87.50 92 TYR A O 1
ATOM 749 N N . THR A 1 93 ? -2.938 -7.384 -0.184 1.00 93.38 93 THR A N 1
ATOM 750 C CA . THR A 1 93 ? -2.399 -7.652 1.161 1.00 93.38 93 THR A CA 1
ATOM 751 C C . THR A 1 93 ? -0.926 -7.257 1.220 1.00 93.38 93 THR A C 1
ATOM 753 O O . THR A 1 93 ? -0.288 -7.023 0.193 1.00 93.38 93 THR A O 1
ATOM 756 N N . THR A 1 94 ? -0.371 -7.123 2.421 1.00 92.62 94 THR A N 1
ATOM 757 C CA . THR A 1 94 ? 1.004 -6.627 2.602 1.00 92.62 94 THR A CA 1
ATOM 758 C C . THR A 1 94 ? 2.018 -7.611 2.035 1.00 92.62 94 THR A C 1
ATOM 760 O O . THR A 1 94 ? 2.941 -7.197 1.340 1.00 92.62 94 THR A O 1
ATOM 763 N N . GLY A 1 95 ? 1.776 -8.914 2.204 1.00 89.38 95 GLY A N 1
ATOM 764 C CA . GLY A 1 95 ? 2.587 -9.961 1.577 1.00 89.38 95 GLY A CA 1
ATOM 765 C C . GLY A 1 95 ? 2.643 -9.840 0.050 1.00 89.38 95 GLY A C 1
ATOM 766 O O . GLY A 1 95 ? 3.730 -9.859 -0.521 1.00 89.38 95 GLY A O 1
ATOM 767 N N . ASN A 1 96 ? 1.497 -9.617 -0.606 1.00 88.56 96 ASN A N 1
ATOM 768 C CA . ASN A 1 96 ? 1.437 -9.437 -2.060 1.00 88.56 96 ASN A CA 1
ATOM 769 C C . ASN A 1 96 ? 2.184 -8.180 -2.533 1.00 88.56 96 ASN A C 1
ATOM 771 O O . ASN A 1 96 ? 2.772 -8.192 -3.612 1.00 88.56 96 ASN A O 1
ATOM 775 N N . VAL A 1 97 ? 2.154 -7.095 -1.750 1.00 86.56 97 VAL A N 1
ATOM 776 C CA . VAL A 1 97 ? 2.920 -5.876 -2.052 1.00 86.56 97 VAL A CA 1
ATOM 777 C C . VAL A 1 97 ? 4.417 -6.165 -1.966 1.00 86.56 97 VAL A C 1
ATOM 779 O O . VAL A 1 97 ? 5.139 -5.884 -2.917 1.00 86.56 97 VAL A O 1
ATOM 782 N N . ILE A 1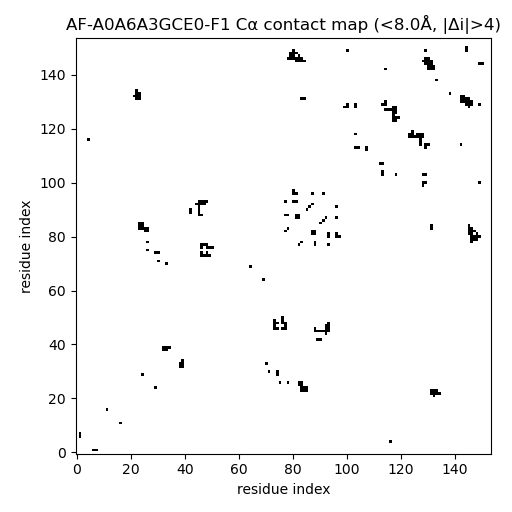 98 ? 4.876 -6.790 -0.878 1.00 87.75 98 ILE A N 1
ATOM 783 C CA . ILE A 1 98 ? 6.290 -7.142 -0.684 1.00 87.75 98 ILE A CA 1
ATOM 784 C C . ILE A 1 98 ? 6.792 -8.047 -1.813 1.00 87.75 98 ILE A C 1
ATOM 786 O O . ILE A 1 98 ? 7.845 -7.781 -2.383 1.00 87.75 98 ILE A O 1
ATOM 790 N N . GLU A 1 99 ? 6.045 -9.097 -2.156 1.00 86.00 99 GLU A N 1
ATOM 791 C CA . GLU A 1 99 ? 6.403 -10.018 -3.239 1.00 86.00 99 GLU A CA 1
ATOM 792 C C . GLU A 1 99 ? 6.519 -9.286 -4.581 1.00 86.00 99 GLU A C 1
ATOM 794 O O . GLU A 1 99 ? 7.511 -9.442 -5.292 1.00 86.00 99 GLU A O 1
ATOM 799 N N . ALA A 1 100 ? 5.545 -8.429 -4.903 1.00 80.94 100 ALA A N 1
ATOM 800 C CA . ALA A 1 100 ? 5.550 -7.665 -6.145 1.00 80.94 100 ALA A CA 1
ATOM 801 C C . ALA A 1 100 ? 6.720 -6.674 -6.233 1.00 80.94 100 ALA A C 1
ATOM 803 O O . ALA A 1 100 ? 7.240 -6.457 -7.328 1.00 80.94 100 ALA A O 1
ATOM 804 N N . LEU A 1 101 ? 7.104 -6.065 -5.107 1.00 82.25 101 LEU A N 1
ATOM 805 C CA . LEU A 1 101 ? 8.221 -5.126 -5.027 1.00 82.25 101 LEU A CA 1
ATOM 806 C C . LEU A 1 101 ? 9.568 -5.842 -5.133 1.00 82.25 101 LEU A C 1
ATOM 808 O O . LEU A 1 101 ? 10.394 -5.434 -5.941 1.00 82.25 101 LEU A O 1
ATOM 812 N N . LYS A 1 102 ? 9.761 -6.942 -4.396 1.00 82.75 102 LYS A N 1
ATOM 813 C CA . LYS A 1 102 ? 10.978 -7.765 -4.489 1.00 82.75 102 LYS A CA 1
ATOM 814 C C . LYS A 1 102 ? 11.191 -8.297 -5.897 1.00 82.75 102 LYS A C 1
ATOM 816 O O . LYS A 1 102 ? 12.256 -8.097 -6.460 1.00 82.75 102 LYS A O 1
ATOM 821 N N . TYR A 1 103 ? 10.146 -8.869 -6.494 1.00 77.94 103 TYR A N 1
ATOM 822 C CA . TYR A 1 103 ? 10.198 -9.345 -7.873 1.00 77.94 103 TYR A CA 1
ATOM 823 C C . TYR A 1 103 ? 10.605 -8.234 -8.851 1.00 77.94 103 TYR A C 1
ATOM 825 O O . TYR A 1 103 ? 11.427 -8.453 -9.732 1.00 77.94 103 TYR A O 1
ATOM 833 N N . ALA A 1 104 ? 10.057 -7.024 -8.690 1.00 71.69 104 ALA A N 1
ATOM 834 C CA . ALA A 1 104 ? 10.410 -5.894 -9.547 1.00 71.69 104 ALA A CA 1
ATOM 835 C C . ALA A 1 104 ? 11.880 -5.466 -9.393 1.00 71.69 104 ALA A C 1
ATOM 837 O O . ALA A 1 104 ? 12.492 -5.077 -10.383 1.00 71.69 104 ALA A O 1
ATOM 838 N N . VAL A 1 105 ? 12.438 -5.536 -8.180 1.00 73.31 105 VAL A N 1
ATOM 839 C CA . VAL A 1 105 ? 13.859 -5.254 -7.922 1.00 73.31 105 VAL A CA 1
ATOM 840 C C . VAL A 1 105 ? 14.753 -6.344 -8.516 1.00 73.31 105 VAL A C 1
ATOM 842 O O . VAL A 1 105 ? 15.713 -6.015 -9.207 1.00 73.31 105 VAL A O 1
ATOM 845 N N . ASP A 1 106 ? 14.416 -7.618 -8.307 1.00 73.00 106 ASP A N 1
ATOM 846 C CA . ASP A 1 106 ? 15.207 -8.764 -8.777 1.00 73.00 106 ASP A CA 1
ATOM 847 C C . ASP A 1 106 ? 15.280 -8.847 -10.315 1.00 73.00 106 ASP A C 1
ATOM 849 O O . ASP A 1 106 ? 16.303 -9.239 -10.872 1.00 73.00 106 ASP A O 1
ATOM 853 N N . GLU A 1 107 ? 14.210 -8.464 -11.017 1.00 66.12 107 GLU A N 1
ATOM 854 C CA . GLU A 1 107 ? 14.136 -8.485 -12.489 1.00 66.12 107 GLU A CA 1
ATOM 855 C C . GLU A 1 107 ? 14.876 -7.324 -13.165 1.00 66.12 107 GLU A C 1
ATOM 857 O O . GLU A 1 107 ? 15.025 -7.292 -14.390 1.00 66.12 107 GLU A O 1
ATOM 862 N N . ALA A 1 108 ? 15.324 -6.329 -12.409 1.00 63.09 108 ALA A N 1
ATOM 863 C CA . ALA A 1 108 ? 15.970 -5.182 -13.006 1.00 63.09 108 ALA A CA 1
ATOM 864 C C . ALA A 1 108 ? 17.479 -5.344 -13.133 1.00 63.09 108 ALA A C 1
ATOM 866 O O . ALA A 1 108 ? 18.231 -5.195 -12.175 1.00 63.09 108 ALA A O 1
ATOM 867 N N . GLU A 1 109 ? 17.936 -5.495 -14.373 1.00 57.53 109 GLU A N 1
ATOM 868 C CA . GLU A 1 109 ? 19.366 -5.510 -14.701 1.00 57.53 109 GLU A CA 1
ATOM 869 C C . GLU A 1 109 ? 20.085 -4.176 -14.390 1.00 57.53 109 GLU A C 1
ATOM 871 O O . GLU A 1 109 ? 21.310 -4.154 -14.274 1.00 57.53 109 GLU A O 1
ATOM 876 N N . TYR A 1 110 ? 19.360 -3.049 -14.257 1.00 58.66 110 TYR A N 1
ATOM 877 C CA . TYR A 1 110 ? 19.945 -1.725 -13.995 1.00 58.66 110 TYR A CA 1
ATOM 878 C C . TYR A 1 110 ? 19.006 -0.776 -13.225 1.00 58.66 110 TYR A C 1
ATOM 880 O O . TYR A 1 110 ? 17.882 -0.507 -13.653 1.00 58.66 110 TYR A O 1
ATOM 888 N N . MET A 1 111 ? 19.511 -0.180 -12.138 1.00 55.16 111 MET A N 1
ATOM 889 C CA . MET A 1 111 ? 18.801 0.772 -11.258 1.00 55.16 111 MET A CA 1
ATOM 890 C C . MET A 1 111 ? 18.157 1.958 -11.986 1.00 55.16 111 MET A C 1
ATOM 892 O O . MET A 1 111 ? 17.021 2.320 -11.700 1.00 55.16 111 MET A O 1
ATOM 896 N N . GLY A 1 112 ? 18.841 2.543 -12.972 1.00 51.00 112 GLY A N 1
ATOM 897 C CA . GLY A 1 112 ? 18.287 3.659 -13.748 1.00 51.00 112 GLY A CA 1
ATOM 898 C C . GLY A 1 112 ? 17.095 3.260 -14.626 1.00 51.00 112 GLY A C 1
ATOM 899 O O . GLY A 1 112 ? 16.246 4.096 -14.927 1.00 51.00 112 GLY A O 1
ATOM 900 N N . ASN A 1 113 ? 16.992 1.977 -14.991 1.00 49.44 113 ASN A N 1
ATOM 901 C CA . ASN A 1 113 ? 15.861 1.466 -15.757 1.00 49.44 113 ASN A CA 1
ATOM 902 C C . ASN A 1 113 ? 14.658 1.194 -14.850 1.00 49.44 113 ASN A C 1
ATOM 904 O O . ASN A 1 113 ? 13.545 1.408 -15.302 1.00 49.44 113 ASN A O 1
ATOM 908 N N . LEU A 1 114 ? 14.844 0.834 -13.571 1.00 52.59 114 LEU A N 1
ATOM 909 C CA . LEU A 1 114 ? 13.747 0.657 -12.597 1.00 52.59 114 LEU A CA 1
ATOM 910 C C . LEU A 1 114 ? 12.888 1.911 -12.453 1.00 52.59 114 LEU A C 1
ATOM 912 O O . LEU A 1 114 ? 11.663 1.809 -12.396 1.00 52.59 114 LEU A O 1
ATOM 916 N N . ALA A 1 115 ? 13.528 3.085 -12.461 1.00 49.78 115 ALA A N 1
ATOM 917 C CA . ALA A 1 115 ? 12.842 4.372 -12.473 1.00 49.78 115 ALA A CA 1
ATOM 918 C C . ALA A 1 115 ? 11.891 4.499 -13.660 1.00 49.78 115 ALA A C 1
ATOM 920 O O . ALA A 1 115 ? 10.844 5.112 -13.518 1.00 49.78 115 ALA A O 1
ATOM 921 N N . MET A 1 116 ? 12.208 3.880 -14.799 1.00 44.25 116 MET A N 1
ATOM 922 C CA . MET A 1 116 ? 11.423 3.911 -16.034 1.00 44.25 116 MET A CA 1
ATOM 923 C C . MET A 1 116 ? 10.552 2.661 -16.257 1.00 44.25 116 MET A C 1
ATOM 925 O O . MET A 1 116 ? 9.597 2.724 -17.034 1.00 44.25 116 MET A O 1
ATOM 929 N N . CYS A 1 117 ? 10.842 1.546 -15.584 1.00 41.06 117 CYS A N 1
ATOM 930 C CA . CYS A 1 117 ? 10.222 0.248 -15.820 1.00 41.06 117 CYS A CA 1
ATOM 931 C C . CYS A 1 117 ? 8.813 0.171 -15.217 1.00 41.06 117 CYS A C 1
ATOM 933 O O . CYS A 1 117 ? 8.600 0.207 -14.005 1.00 41.06 117 CYS A O 1
ATOM 935 N N . SER A 1 118 ? 7.828 -0.001 -16.099 1.00 48.03 118 SER A N 1
ATOM 936 C CA . SER A 1 118 ? 6.493 -0.478 -15.741 1.00 48.03 118 SER A CA 1
ATOM 937 C C . SER A 1 118 ? 6.522 -2.004 -15.749 1.00 48.03 118 SER A C 1
ATOM 939 O O . SER A 1 118 ? 6.721 -2.601 -16.799 1.00 48.03 118 SER A O 1
ATOM 941 N N . PHE A 1 119 ? 6.362 -2.651 -14.595 1.00 43.09 119 PHE A N 1
ATOM 942 C CA . PHE A 1 119 ? 6.420 -4.112 -14.524 1.00 43.09 119 PHE A CA 1
ATOM 943 C C . PHE A 1 119 ? 5.038 -4.750 -14.572 1.00 43.09 119 PHE A C 1
ATOM 945 O O . PHE A 1 119 ? 4.221 -4.541 -13.668 1.00 43.09 119 PHE A O 1
ATOM 952 N N . GLY A 1 120 ? 4.863 -5.713 -15.476 1.00 39.53 120 GLY A N 1
ATOM 953 C CA . GLY A 1 120 ? 4.039 -6.869 -15.153 1.00 39.53 120 GLY A CA 1
ATOM 954 C C . GLY A 1 120 ? 3.818 -7.895 -16.264 1.00 39.53 120 GLY A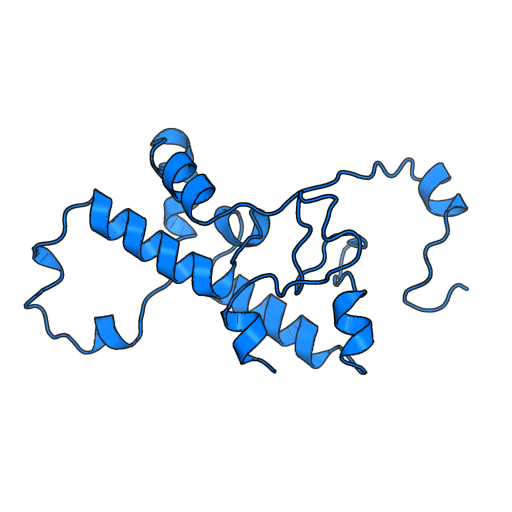 C 1
ATOM 955 O O . GLY A 1 120 ? 4.105 -7.677 -17.436 1.00 39.53 120 GLY A O 1
ATOM 956 N N . ASN A 1 121 ? 3.182 -8.990 -15.853 1.00 39.03 121 ASN A N 1
ATOM 957 C CA . ASN A 1 121 ? 2.528 -9.958 -16.720 1.00 39.03 121 ASN A CA 1
ATOM 958 C C . ASN A 1 121 ? 1.017 -9.686 -16.712 1.00 39.03 121 ASN A C 1
ATOM 960 O O . ASN A 1 121 ? 0.462 -9.380 -15.659 1.00 39.03 121 ASN A O 1
ATOM 964 N N . PHE A 1 122 ? 0.379 -9.820 -17.879 1.00 40.06 122 PHE A N 1
ATOM 965 C CA . PHE A 1 122 ? -1.027 -9.502 -18.198 1.00 40.06 122 PHE A CA 1
ATOM 966 C C . PHE A 1 122 ? -1.289 -8.027 -18.580 1.00 40.06 122 PHE A C 1
ATOM 968 O O . PHE A 1 122 ? -2.112 -7.351 -17.977 1.00 40.06 122 PHE A O 1
ATOM 975 N N . HIS A 1 123 ? -0.551 -7.571 -19.606 1.00 45.00 123 HIS A N 1
ATOM 976 C CA . HIS A 1 123 ? -0.624 -6.292 -20.344 1.00 45.00 123 HIS A CA 1
ATOM 977 C C . HIS A 1 123 ? -0.866 -5.036 -19.486 1.00 45.00 123 HIS A C 1
ATOM 979 O O . HIS A 1 123 ? -1.984 -4.621 -19.195 1.00 45.00 123 HIS A O 1
ATOM 985 N N . ILE A 1 124 ? 0.260 -4.473 -19.065 1.00 42.66 124 ILE A N 1
ATOM 986 C CA . ILE A 1 124 ? 0.491 -3.830 -17.765 1.00 42.66 124 ILE A CA 1
ATOM 987 C C . ILE A 1 124 ? 1.682 -2.861 -17.855 1.00 42.66 124 ILE A C 1
ATOM 989 O O . ILE A 1 124 ? 2.234 -2.419 -16.845 1.00 42.66 124 ILE A O 1
ATOM 993 N N . ASP A 1 125 ? 2.043 -2.474 -19.080 1.00 40.31 125 ASP A N 1
ATOM 994 C CA . ASP A 1 125 ? 2.729 -1.207 -19.280 1.00 40.31 125 ASP A CA 1
ATOM 995 C C . ASP A 1 125 ? 1.844 -0.119 -18.639 1.00 40.31 125 ASP A C 1
ATOM 997 O O . ASP A 1 125 ? 0.629 -0.130 -18.837 1.00 40.31 125 ASP A O 1
ATOM 1001 N N . PHE A 1 126 ? 2.439 0.801 -17.873 1.00 48.12 126 PHE A N 1
ATOM 1002 C CA . PHE A 1 126 ? 1.816 1.971 -17.226 1.00 48.12 126 PHE A CA 1
ATOM 1003 C C . PHE A 1 126 ? 1.359 1.882 -15.761 1.00 48.12 126 PHE A C 1
ATOM 1005 O O . PHE A 1 126 ? 0.499 2.652 -15.334 1.00 48.12 126 PHE A O 1
ATOM 1012 N N . THR A 1 127 ? 1.979 1.069 -14.906 1.00 52.19 127 THR A N 1
ATOM 1013 C CA . THR A 1 127 ? 2.069 1.468 -13.486 1.00 52.19 127 THR A CA 1
ATOM 1014 C C . THR A 1 127 ? 3.471 1.202 -12.967 1.00 52.19 127 THR A C 1
ATOM 1016 O O . THR A 1 127 ? 3.886 0.052 -12.834 1.00 52.19 127 THR A O 1
ATOM 1019 N N . SER A 1 128 ? 4.209 2.279 -12.693 1.00 58.41 128 SER A N 1
ATOM 1020 C CA . SER A 1 128 ? 5.479 2.198 -11.980 1.00 58.41 128 SER A CA 1
ATOM 1021 C C . SER A 1 128 ? 5.208 1.606 -10.597 1.00 58.41 128 SER A C 1
ATOM 1023 O O . SER A 1 128 ? 4.475 2.184 -9.798 1.00 58.41 128 SER A O 1
ATOM 1025 N N . LYS A 1 129 ? 5.733 0.404 -10.341 1.00 62.22 129 LYS A N 1
ATOM 1026 C CA . LYS A 1 129 ? 5.564 -0.280 -9.048 1.00 62.22 129 LYS A CA 1
ATOM 1027 C C . LYS A 1 129 ? 6.521 0.235 -7.987 1.00 62.22 129 LYS A C 1
ATOM 1029 O O . LYS A 1 129 ? 6.298 -0.037 -6.820 1.00 62.22 129 LYS A O 1
ATOM 1034 N N . LEU A 1 130 ? 7.584 0.912 -8.400 1.00 62.84 130 LEU A N 1
ATOM 1035 C CA . LEU A 1 130 ? 8.695 1.289 -7.533 1.00 62.84 130 LEU A CA 1
ATOM 1036 C C . LEU A 1 130 ? 8.794 2.783 -7.324 1.00 62.84 130 LEU A C 1
ATOM 1038 O O . LEU A 1 130 ? 9.415 3.202 -6.359 1.00 62.84 130 LEU A O 1
ATOM 1042 N N . TYR A 1 131 ? 8.174 3.565 -8.203 1.00 67.62 131 TYR A N 1
ATOM 1043 C CA . TYR A 1 131 ? 8.232 5.013 -8.152 1.00 67.62 131 TYR A CA 1
ATOM 1044 C C . TYR A 1 131 ? 6.860 5.646 -8.277 1.00 67.62 131 TYR A C 1
ATOM 1046 O O . TYR A 1 131 ? 6.013 5.180 -9.043 1.00 67.62 131 TYR A O 1
ATOM 1054 N N . ASP A 1 132 ? 6.700 6.731 -7.541 1.00 68.12 132 ASP A N 1
ATOM 1055 C CA . ASP A 1 132 ? 5.530 7.579 -7.482 1.00 68.12 132 ASP A CA 1
ATOM 1056 C C . ASP A 1 132 ? 5.409 8.490 -8.730 1.00 68.12 132 ASP A C 1
ATOM 1058 O O . ASP A 1 132 ? 6.403 8.879 -9.344 1.00 68.12 132 ASP A O 1
ATOM 1062 N N . MET A 1 133 ? 4.174 8.837 -9.098 1.00 67.69 133 MET A N 1
ATOM 1063 C CA . MET A 1 133 ? 3.818 9.953 -9.969 1.00 67.69 133 MET A CA 1
ATOM 1064 C C . MET A 1 133 ? 3.225 11.097 -9.130 1.00 67.69 133 MET A C 1
ATOM 1066 O O . MET A 1 133 ? 2.061 11.045 -8.715 1.00 67.69 133 MET A O 1
ATOM 1070 N N . GLN A 1 134 ? 4.018 12.149 -8.913 1.00 65.00 134 GLN A N 1
ATOM 1071 C CA . GLN A 1 134 ? 3.609 13.323 -8.140 1.00 65.00 134 GLN A CA 1
ATOM 1072 C C . GLN A 1 134 ? 2.762 14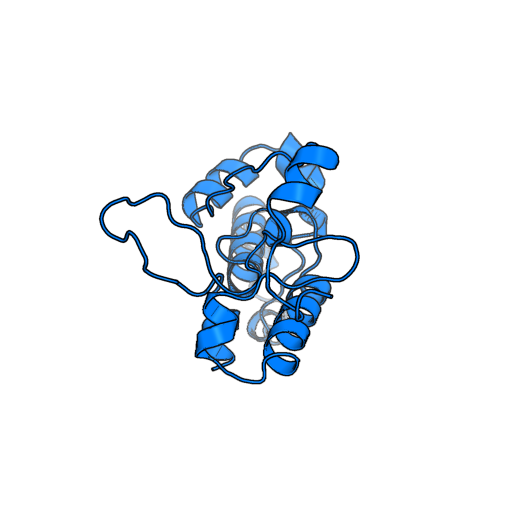.314 -8.948 1.00 65.00 134 GLN A C 1
ATOM 1074 O O . GLN A 1 134 ? 2.827 14.365 -10.175 1.00 65.00 134 GLN A O 1
ATOM 1079 N N . ARG A 1 135 ? 1.948 15.108 -8.236 1.00 59.28 135 ARG A N 1
ATOM 1080 C CA . ARG A 1 135 ? 1.124 16.190 -8.812 1.00 59.28 135 ARG A CA 1
ATOM 1081 C C . ARG A 1 135 ? 1.888 17.502 -9.017 1.00 59.28 135 ARG A C 1
ATOM 1083 O O . ARG A 1 135 ? 1.350 18.395 -9.660 1.00 59.28 135 ARG A O 1
ATOM 1090 N N . ASP A 1 136 ? 3.071 17.647 -8.425 1.00 60.06 136 ASP A N 1
ATOM 1091 C CA . ASP A 1 136 ? 3.799 18.915 -8.408 1.00 60.06 136 ASP A CA 1
ATOM 1092 C C . ASP A 1 136 ? 4.547 19.148 -9.731 1.00 60.06 136 ASP A C 1
ATOM 1094 O O . ASP A 1 136 ? 5.522 18.463 -10.038 1.00 60.06 136 ASP A O 1
ATOM 1098 N N . GLU A 1 137 ? 4.091 20.133 -10.509 1.00 55.09 137 GLU A N 1
ATOM 1099 C CA . GLU A 1 137 ? 4.711 20.551 -11.775 1.00 55.09 137 GLU A CA 1
ATOM 1100 C C . GLU A 1 137 ? 6.126 21.131 -11.588 1.00 55.09 137 GLU A C 1
ATOM 1102 O O . GLU A 1 137 ? 6.876 21.245 -12.554 1.00 55.09 137 GLU A O 1
ATOM 1107 N N . SER A 1 138 ? 6.524 21.501 -10.362 1.00 55.47 138 SER A N 1
ATOM 1108 C CA . SER A 1 138 ? 7.884 21.983 -10.076 1.00 55.47 138 SER A CA 1
ATOM 1109 C C . SER A 1 138 ? 8.927 20.864 -9.973 1.00 55.47 138 SER A C 1
ATOM 1111 O O . SER A 1 138 ? 10.124 21.138 -10.061 1.00 55.47 138 SER A O 1
ATOM 1113 N N . LEU A 1 139 ? 8.474 19.613 -9.844 1.00 52.09 139 LEU A N 1
ATOM 1114 C CA . LEU A 1 139 ? 9.288 18.397 -9.792 1.00 52.09 139 LEU A CA 1
ATOM 1115 C C . LEU A 1 139 ? 9.178 17.590 -11.093 1.00 52.09 139 LEU A C 1
ATOM 1117 O O . LEU A 1 139 ? 9.356 16.372 -11.086 1.00 52.09 139 LEU A O 1
ATOM 1121 N N . ASP A 1 140 ? 8.858 18.252 -12.211 1.00 45.66 140 ASP A N 1
ATOM 1122 C CA . ASP A 1 140 ? 8.639 17.601 -13.503 1.00 45.66 140 ASP A CA 1
ATOM 1123 C C . ASP A 1 140 ? 9.883 16.791 -13.923 1.00 45.66 140 ASP A C 1
ATOM 1125 O O . ASP A 1 140 ? 10.910 17.330 -14.340 1.00 45.66 140 ASP A O 1
ATOM 1129 N N . GLY A 1 141 ? 9.803 15.469 -13.733 1.00 51.38 141 GLY A N 1
ATOM 1130 C CA . GLY A 1 141 ? 10.878 14.507 -13.987 1.00 51.38 141 GLY A CA 1
ATOM 1131 C C . GLY A 1 141 ? 11.448 13.775 -12.762 1.00 51.38 141 GLY A C 1
ATOM 1132 O O . GLY A 1 141 ? 12.103 12.747 -12.956 1.00 51.38 141 GLY A O 1
ATOM 1133 N N . GLU A 1 142 ? 11.195 14.213 -11.521 1.00 56.16 142 GLU A N 1
ATOM 1134 C CA . GLU A 1 142 ? 11.732 13.548 -10.322 1.00 56.16 142 GLU A CA 1
ATOM 1135 C C . GLU A 1 142 ? 10.912 12.315 -9.888 1.00 56.16 142 GLU A C 1
ATOM 1137 O O . GLU A 1 142 ? 9.835 12.372 -9.298 1.00 56.16 142 GLU A O 1
ATOM 1142 N N . ARG A 1 143 ? 11.506 11.162 -10.207 1.00 64.69 143 ARG A N 1
ATOM 1143 C CA . ARG A 1 143 ? 11.268 9.794 -9.723 1.00 64.69 143 ARG A CA 1
ATOM 1144 C C . ARG A 1 143 ? 11.386 9.569 -8.209 1.00 64.69 143 ARG A C 1
ATOM 1146 O O . ARG A 1 143 ? 12.457 9.110 -7.822 1.00 64.69 143 ARG A O 1
ATOM 1153 N N . LEU A 1 144 ? 10.379 9.788 -7.353 1.00 70.44 144 LEU A N 1
ATOM 1154 C CA . LEU A 1 144 ? 10.493 9.349 -5.940 1.00 70.44 144 LEU A CA 1
ATOM 1155 C C . LEU A 1 144 ? 10.115 7.873 -5.749 1.00 70.44 144 LEU A C 1
ATOM 1157 O O . LEU A 1 144 ? 9.182 7.421 -6.412 1.00 70.44 144 LEU A O 1
ATOM 1161 N N . PRO A 1 145 ? 10.783 7.121 -4.849 1.00 71.88 145 PRO A N 1
ATOM 1162 C CA . PRO A 1 145 ? 10.356 5.775 -4.482 1.00 71.88 145 PRO A CA 1
ATOM 1163 C C . PRO A 1 145 ? 8.893 5.757 -4.031 1.00 71.88 145 PRO A C 1
ATOM 1165 O O . PRO A 1 145 ? 8.441 6.654 -3.322 1.00 71.88 145 PRO A O 1
ATOM 1168 N N . VAL A 1 146 ? 8.150 4.724 -4.426 1.00 78.19 146 VAL A N 1
ATOM 1169 C CA . VAL A 1 146 ? 6.714 4.602 -4.134 1.00 78.19 146 VAL A CA 1
ATOM 1170 C C . VAL A 1 146 ? 6.444 4.492 -2.635 1.00 78.19 146 VAL A C 1
ATOM 1172 O O . VAL A 1 146 ? 5.360 4.858 -2.192 1.00 78.19 146 VAL A O 1
ATOM 1175 N N . SER A 1 147 ? 7.401 3.962 -1.866 1.00 77.88 147 SER A N 1
ATOM 1176 C CA . SER A 1 147 ? 7.288 3.723 -0.430 1.00 77.88 147 SER A CA 1
ATOM 1177 C C . SER A 1 147 ? 8.657 3.684 0.245 1.00 77.88 147 SER A C 1
ATOM 1179 O O . SER A 1 147 ? 9.677 3.444 -0.404 1.00 77.88 147 SER A O 1
ATOM 1181 N N . SER A 1 148 ? 8.673 3.876 1.566 1.00 82.81 148 SER A N 1
ATOM 1182 C CA . SER A 1 148 ? 9.896 3.780 2.369 1.00 82.81 148 SER A CA 1
ATOM 1183 C C . SER A 1 148 ? 10.523 2.390 2.296 1.00 82.81 148 SER A C 1
ATOM 1185 O O . SER A 1 148 ? 11.738 2.285 2.210 1.00 82.81 148 SER A O 1
ATOM 1187 N N . TYR A 1 149 ? 9.708 1.330 2.238 1.00 82.50 149 TYR A N 1
ATOM 1188 C CA . TYR A 1 149 ? 10.216 -0.027 2.048 1.00 82.50 149 TYR A CA 1
ATOM 1189 C C . TYR A 1 149 ? 11.038 -0.163 0.763 1.00 82.50 149 TYR A C 1
ATOM 1191 O O . TYR A 1 149 ? 12.077 -0.809 0.773 1.00 82.50 149 TYR A O 1
ATOM 1199 N N . VAL A 1 150 ? 10.603 0.456 -0.340 1.00 78.81 150 VAL A N 1
ATOM 1200 C CA . VAL A 1 150 ? 11.373 0.440 -1.594 1.00 78.81 150 VAL A CA 1
ATOM 1201 C C . VAL A 1 150 ? 12.673 1.223 -1.460 1.00 78.81 150 VAL A C 1
ATOM 1203 O O . VAL A 1 150 ? 13.687 0.777 -1.984 1.00 78.81 150 VAL A O 1
ATOM 1206 N N . SER A 1 151 ? 12.668 2.346 -0.739 1.00 81.25 151 SER A N 1
ATOM 1207 C CA . SER A 1 151 ? 13.903 3.073 -0.425 1.00 81.25 151 SER A CA 1
ATOM 1208 C C . SER A 1 151 ? 14.901 2.214 0.357 1.00 81.25 151 SER A C 1
ATOM 1210 O O . SER A 1 151 ? 16.091 2.317 0.098 1.00 81.25 151 SER A O 1
ATOM 1212 N N . ASP A 1 152 ? 14.424 1.351 1.260 1.00 81.62 152 ASP A N 1
ATOM 1213 C CA . ASP A 1 152 ? 15.261 0.460 2.080 1.00 81.62 152 ASP A CA 1
ATOM 1214 C C . ASP A 1 152 ? 15.777 -0.781 1.317 1.00 81.62 152 ASP A C 1
ATOM 1216 O O . ASP A 1 152 ? 16.639 -1.504 1.821 1.00 81.62 152 ASP A O 1
ATOM 1220 N N . LEU A 1 153 ? 15.244 -1.073 0.123 1.00 75.56 153 LEU A N 1
ATOM 1221 C CA . LEU A 1 153 ? 15.712 -2.181 -0.726 1.00 75.56 153 LEU A CA 1
ATOM 1222 C C . LEU A 1 153 ? 17.000 -1.848 -1.501 1.00 75.56 153 LEU A C 1
ATOM 1224 O O . LEU A 1 153 ? 17.547 -2.735 -2.161 1.00 75.56 153 LEU A O 1
ATOM 1228 N N . PHE A 1 154 ? 17.469 -0.601 -1.435 1.00 65.31 154 PHE A N 1
ATOM 1229 C CA . PHE A 1 154 ? 18.607 -0.064 -2.180 1.00 65.31 154 PHE A CA 1
ATOM 1230 C C . PHE A 1 154 ? 19.681 0.493 -1.240 1.00 65.31 154 PHE A C 1
ATOM 1232 O O . PHE A 1 154 ? 20.875 0.359 -1.596 1.00 65.31 154 PHE A O 1
#

Secondary structure (DSSP, 8-state):
-PPTT---HHHHHHTTPPP-------HHHHHHHHTSHHHHHHHGGG-----GGGGTS-SSSGGGS-HHHHHHHHHHHHHHHHTT-HHHHHTS-HHHHHHHHHHHHHT-S-HHHHTT-B--SSS-TT-BSSB---S-GGGTT---BSSHHHHHT-